Protein AF-A0AAD8ERW0-F1 (afdb_monomer)

pLDDT: mean 74.2, std 17.46, range [35.41, 95.62]

Mean predicted aligned error: 14.56 Å

Foldseek 3Di:
DDADADPPVCVVCVPCVNVVNPADDADHQPHDDDDDPDDDDDQADPVGHGDPPDDDPQQNDPCGLDDDPVNDPPDDDPVNSNVSRYHPPVVVVSSVPPDDPDPPPVVVVVVVVVVVVVVVVVPPPPPDDDDDDDDDD

Organism: Diploptera punctata (NCBI:txid6984)

InterPro domains:
  IPR038797 Protein Flattop [PF22611] (1-108)
  IPR038797 Protein Flattop [PTHR34639] (1-107)

Secondary structure (DSSP, 8-state):
-PPP---GGGGGGGSTTTTT--SPPPP--SSPPPPP-SPPPP-B-TTSPBPTTPPPPTT-STT-S---TTTS-SS--HHHHHHHHSPPHHHHHHHHTS--TT-SSHHHHHHHHHHHHHHHHHS--------------

Solvent-accessible surface area (backbone atoms only — not comparable to full-atom values): 9575 Å² total; per-residue (Å²): 139,88,85,82,75,75,61,67,90,57,42,72,66,71,34,49,69,70,68,68,46,86,66,86,69,75,69,74,71,90,62,74,79,79,82,74,88,64,83,89,75,88,62,55,47,100,85,72,46,70,44,90,90,67,82,75,61,91,49,68,52,99,69,39,80,74,75,54,87,84,75,50,68,98,69,83,44,76,66,56,47,50,58,71,46,40,72,57,67,73,64,52,45,64,63,69,68,61,70,74,93,79,80,70,67,71,68,54,57,54,54,56,50,55,56,47,57,52,53,60,61,70,52,71,77,77,69,85,77,87,88,90,79,86,82,92,132

Radius of gyration: 29.61 Å; Cα contacts (8 Å, |Δi|>4): 47; chains: 1; bounding box: 103×44×60 Å

Sequence (137 aa):
MSLYFSAHQFDHAYTARRLRNWETPKWFPSRPRAPCKSPTSIIVNDRGHLLPGMARFPGDSSWGCYVGTWDLPRRITRKTAAEITNPPRERVAVWSRTRPCHEKTHFRTAKRKEEKLTFDHVKGVDHPTDMWHDCSI

Structure (mmCIF, N/CA/C/O backbone):
data_AF-A0AAD8ERW0-F1
#
_entry.id   AF-A0AAD8ERW0-F1
#
loop_
_atom_site.group_PDB
_atom_site.id
_atom_site.type_symbol
_atom_site.label_atom_id
_atom_site.label_alt_id
_atom_site.label_comp_id
_atom_site.label_asym_id
_atom_site.label_entity_id
_atom_site.label_seq_id
_atom_site.pdbx_PDB_ins_code
_atom_site.Cartn_x
_atom_site.Cartn_y
_atom_site.Cartn_z
_atom_site.occupancy
_atom_site.B_iso_or_equiv
_atom_site.auth_seq_id
_atom_site.auth_comp_id
_atom_site.auth_asym_id
_atom_site.auth_atom_id
_atom_site.pdbx_PDB_model_num
ATOM 1 N N . MET A 1 1 ? 2.621 -7.220 -0.492 1.00 55.59 1 MET A N 1
ATOM 2 C CA . MET A 1 1 ? 1.372 -6.417 -0.489 1.00 55.59 1 MET A CA 1
ATOM 3 C C . MET A 1 1 ? 0.524 -6.811 -1.690 1.00 55.59 1 MET A C 1
ATOM 5 O O . MET A 1 1 ? 1.085 -6.942 -2.767 1.00 55.59 1 MET A O 1
ATOM 9 N N . SER A 1 2 ? -0.787 -6.985 -1.523 1.00 71.81 2 SER A N 1
ATOM 10 C CA . SER A 1 2 ? -1.739 -7.260 -2.610 1.00 71.81 2 SER A CA 1
ATOM 11 C C . SER A 1 2 ? -2.499 -5.993 -3.036 1.00 71.81 2 SER A C 1
ATOM 13 O O . SER A 1 2 ? -2.606 -5.033 -2.264 1.00 71.81 2 SER A O 1
ATOM 15 N N . LEU A 1 3 ? -3.000 -5.979 -4.276 1.00 77.62 3 LEU A N 1
ATOM 16 C CA . LEU A 1 3 ? -3.863 -4.925 -4.820 1.00 77.62 3 LEU A CA 1
ATOM 17 C C . LEU A 1 3 ? -5.332 -5.361 -4.756 1.00 77.62 3 LEU A C 1
ATOM 19 O O . LEU A 1 3 ? -5.633 -6.540 -4.914 1.00 77.62 3 LEU A O 1
ATOM 23 N N . TYR A 1 4 ? -6.228 -4.393 -4.561 1.00 84.75 4 TYR A N 1
ATOM 24 C CA . TYR A 1 4 ? -7.670 -4.560 -4.729 1.00 84.75 4 TYR A CA 1
ATOM 25 C C . TYR A 1 4 ? -8.072 -3.951 -6.074 1.00 84.75 4 TYR A C 1
ATOM 27 O O . TYR A 1 4 ? -7.787 -2.777 -6.323 1.00 84.75 4 TYR A O 1
ATOM 35 N N . PHE A 1 5 ? -8.704 -4.744 -6.937 1.00 83.69 5 PHE A N 1
ATOM 36 C CA . PHE A 1 5 ? -9.267 -4.283 -8.204 1.00 83.69 5 PHE A CA 1
ATOM 37 C C . PHE A 1 5 ? -10.790 -4.238 -8.084 1.00 83.69 5 PHE A C 1
ATOM 39 O O . PHE A 1 5 ? -11.387 -5.151 -7.521 1.00 83.69 5 PHE A O 1
ATOM 46 N N . SER A 1 6 ? -11.409 -3.177 -8.607 1.00 84.06 6 SER A N 1
ATOM 47 C CA . SER A 1 6 ? -12.863 -3.016 -8.575 1.00 84.06 6 SER A CA 1
ATOM 48 C C . SER A 1 6 ? -13.539 -4.064 -9.457 1.00 84.06 6 SER A C 1
ATOM 50 O O . SER A 1 6 ? -13.294 -4.098 -10.665 1.00 84.06 6 SER A O 1
ATOM 52 N N . ALA A 1 7 ? -14.428 -4.864 -8.877 1.00 86.75 7 ALA A N 1
ATOM 53 C CA . ALA A 1 7 ? -15.319 -5.772 -9.597 1.00 86.75 7 ALA A CA 1
ATOM 54 C C . ALA A 1 7 ? -16.621 -5.078 -10.050 1.00 86.75 7 ALA A C 1
ATOM 56 O O . ALA A 1 7 ? -17.547 -5.738 -10.525 1.00 86.75 7 ALA A O 1
ATOM 57 N N . HIS A 1 8 ? -16.707 -3.753 -9.885 1.00 86.88 8 HIS A N 1
ATOM 58 C CA . HIS A 1 8 ? -17.843 -2.900 -10.220 1.00 86.88 8 HIS A CA 1
ATOM 59 C C . HIS A 1 8 ? -19.147 -3.404 -9.587 1.00 86.88 8 HIS A C 1
ATOM 61 O O . HIS A 1 8 ? -19.440 -3.090 -8.436 1.00 86.88 8 HIS A O 1
ATOM 67 N N . GLN A 1 9 ? -19.916 -4.223 -10.307 1.00 90.62 9 GLN A N 1
ATOM 68 C CA . GLN A 1 9 ? -21.211 -4.752 -9.870 1.00 90.62 9 GLN A CA 1
ATOM 69 C C . GLN A 1 9 ? -21.116 -5.531 -8.543 1.00 90.62 9 GLN A C 1
ATOM 71 O O . GLN A 1 9 ? -22.013 -5.453 -7.698 1.00 90.62 9 GLN A O 1
ATOM 76 N N . PHE A 1 10 ? -20.002 -6.232 -8.316 1.00 91.56 10 PHE A N 1
ATOM 77 C CA . PHE A 1 10 ? -19.829 -7.095 -7.145 1.00 91.56 10 PHE A CA 1
ATOM 78 C C . PHE A 1 10 ? -19.112 -6.428 -5.965 1.00 91.56 10 PHE A C 1
ATOM 80 O O . PHE A 1 10 ? -19.125 -6.986 -4.869 1.00 91.56 10 PHE A O 1
ATOM 87 N N . ASP A 1 11 ? -18.561 -5.219 -6.130 1.00 89.38 11 ASP A N 1
ATOM 88 C CA . ASP A 1 11 ? -17.772 -4.542 -5.081 1.00 89.38 11 ASP A CA 1
ATOM 89 C C . ASP A 1 11 ? -18.560 -4.356 -3.777 1.00 89.38 11 ASP A C 1
ATOM 91 O O . ASP A 1 11 ? -18.008 -4.405 -2.678 1.00 89.38 11 ASP A O 1
ATOM 95 N N . HIS A 1 12 ? -19.879 -4.193 -3.889 1.00 91.12 12 HIS A N 1
ATOM 96 C CA . HIS A 1 12 ? -20.755 -3.958 -2.751 1.00 91.12 12 HIS A CA 1
ATOM 97 C C . HIS A 1 12 ? -20.703 -5.101 -1.714 1.00 91.12 12 HIS A C 1
ATOM 99 O O . HIS A 1 12 ? -20.744 -4.829 -0.510 1.00 91.12 12 HIS A O 1
ATOM 105 N N . ALA A 1 13 ? -20.569 -6.357 -2.162 1.00 93.44 13 ALA A N 1
ATOM 106 C CA . ALA A 1 13 ? -20.507 -7.548 -1.312 1.00 93.44 13 ALA A CA 1
ATOM 107 C C . ALA A 1 13 ? -19.188 -7.645 -0.526 1.00 93.44 13 ALA A C 1
ATOM 109 O O . ALA A 1 13 ? -19.184 -8.142 0.598 1.00 93.44 13 ALA A O 1
ATOM 110 N N . TYR A 1 14 ? -18.106 -7.093 -1.079 1.00 91.00 14 TYR A N 1
ATOM 111 C CA . TYR A 1 14 ? -16.754 -7.125 -0.508 1.00 91.00 14 TYR A CA 1
ATOM 112 C C . TYR A 1 14 ? -16.423 -5.904 0.357 1.00 91.00 14 TYR A C 1
ATOM 114 O O . TYR A 1 14 ? -15.281 -5.705 0.770 1.00 91.00 14 TYR A O 1
ATOM 122 N N . THR A 1 15 ? -17.419 -5.074 0.671 1.00 90.62 15 THR A N 1
ATOM 123 C CA . THR A 1 15 ? -17.231 -3.971 1.615 1.00 90.62 15 THR A CA 1
ATOM 124 C C . THR A 1 15 ? -16.898 -4.509 3.008 1.00 90.62 15 THR A C 1
ATOM 126 O O . THR A 1 15 ? -17.505 -5.472 3.477 1.00 90.62 15 THR A O 1
ATOM 129 N N . ALA A 1 16 ? -15.963 -3.856 3.709 1.00 92.19 16 ALA A N 1
ATOM 130 C CA . ALA A 1 16 ? -15.476 -4.297 5.022 1.00 92.19 16 ALA A CA 1
ATOM 131 C C . ALA A 1 16 ? -16.609 -4.609 6.016 1.00 92.19 16 ALA A C 1
ATOM 133 O O . ALA A 1 16 ? -16.603 -5.651 6.664 1.00 92.19 16 ALA A O 1
ATOM 134 N N . ARG A 1 17 ? -17.650 -3.767 6.042 1.00 91.94 17 ARG A N 1
ATOM 135 C CA . ARG A 1 17 ? -18.833 -3.962 6.890 1.00 91.94 17 ARG A CA 1
ATOM 136 C C . ARG A 1 17 ? -19.596 -5.253 6.571 1.00 91.94 17 ARG A C 1
ATOM 138 O O . ARG A 1 17 ? -20.069 -5.912 7.490 1.00 91.94 17 ARG A O 1
ATOM 145 N N . ARG A 1 18 ? -19.726 -5.625 5.291 1.00 94.44 18 ARG A N 1
ATOM 146 C CA . ARG A 1 18 ? -20.398 -6.872 4.883 1.00 94.44 18 ARG A CA 1
ATOM 147 C C . ARG A 1 18 ? -19.559 -8.107 5.175 1.00 94.44 18 ARG A C 1
ATOM 149 O O . ARG A 1 18 ? -20.112 -9.128 5.564 1.00 94.44 18 ARG A O 1
ATOM 156 N N . LEU A 1 19 ? -18.239 -7.975 5.088 1.00 94.50 19 LEU A N 1
ATOM 157 C CA . LEU A 1 19 ? -17.292 -9.001 5.524 1.00 94.50 19 LEU A CA 1
ATOM 158 C C . LEU A 1 19 ? -17.161 -9.087 7.055 1.00 94.50 19 LEU A C 1
ATOM 160 O O . LEU A 1 19 ? -16.333 -9.844 7.549 1.00 94.50 19 LEU A O 1
ATOM 164 N N . ARG A 1 20 ? -17.968 -8.324 7.811 1.00 95.25 20 ARG A N 1
ATOM 165 C CA . ARG A 1 20 ? -17.930 -8.241 9.282 1.00 95.25 20 ARG A CA 1
ATOM 166 C C . ARG A 1 20 ? -16.564 -7.805 9.828 1.00 95.25 20 ARG A C 1
ATOM 168 O O . ARG A 1 20 ? -16.239 -8.099 10.974 1.00 95.25 20 ARG A O 1
ATOM 175 N N . ASN A 1 21 ? -15.789 -7.073 9.029 1.00 94.00 21 ASN A N 1
ATOM 176 C CA . ASN A 1 21 ? -14.616 -6.363 9.507 1.00 94.00 21 ASN A CA 1
ATOM 177 C C . ASN A 1 21 ? -15.077 -5.077 10.218 1.00 94.00 21 ASN A C 1
ATOM 179 O O . ASN A 1 21 ? -15.633 -4.174 9.585 1.00 94.00 21 ASN A O 1
ATOM 183 N N . TRP A 1 22 ? -14.865 -5.030 11.534 1.00 90.62 22 TRP A N 1
ATOM 184 C CA . TRP A 1 22 ? -15.217 -3.905 12.411 1.00 90.62 22 TRP A CA 1
ATOM 185 C C . TRP A 1 22 ? -14.050 -2.947 12.677 1.00 90.62 22 TRP A C 1
ATOM 187 O O . TRP A 1 22 ? -14.206 -1.971 13.411 1.00 90.62 22 TRP A O 1
ATOM 197 N N . GLU A 1 23 ? -12.891 -3.208 12.083 1.00 90.50 23 GLU A N 1
ATOM 198 C CA . GLU A 1 23 ? -11.724 -2.339 12.156 1.00 90.50 23 GLU A CA 1
ATOM 199 C C . GLU A 1 23 ? -11.830 -1.183 11.151 1.00 90.50 23 GLU A C 1
ATOM 201 O O . GLU A 1 23 ? -12.776 -1.072 10.364 1.00 90.50 23 GLU A O 1
ATOM 206 N N . THR A 1 24 ? -10.828 -0.301 11.155 1.00 90.00 24 THR A N 1
ATOM 207 C CA . THR A 1 24 ? -10.714 0.716 10.106 1.00 90.00 24 THR A CA 1
ATOM 208 C C . THR A 1 24 ? -10.219 0.041 8.825 1.00 90.00 24 THR A C 1
ATOM 210 O O . THR A 1 24 ? -9.107 -0.487 8.811 1.00 90.00 24 THR A O 1
ATOM 213 N N . PRO A 1 25 ? -11.014 0.020 7.740 1.00 89.88 25 PRO A N 1
ATOM 214 C CA . PRO A 1 25 ? -10.623 -0.682 6.531 1.00 89.88 25 PRO A CA 1
ATOM 215 C C . PRO A 1 25 ? -9.452 0.020 5.857 1.00 89.88 25 PRO A C 1
ATOM 217 O O . PRO A 1 25 ? -9.411 1.248 5.762 1.00 89.88 25 PRO A O 1
ATOM 220 N N . LYS A 1 26 ? -8.537 -0.782 5.315 1.00 85.88 26 LYS A N 1
ATOM 221 C CA . LYS A 1 26 ? -7.450 -0.291 4.474 1.00 85.88 26 LYS A CA 1
ATOM 222 C C . LYS A 1 26 ? -8.002 0.526 3.306 1.00 85.88 26 LYS A C 1
ATOM 224 O O . LYS A 1 26 ? -8.963 0.123 2.651 1.00 85.88 26 LYS A O 1
ATOM 229 N N . TRP A 1 27 ? -7.367 1.659 3.025 1.00 86.56 27 TRP A N 1
ATOM 230 C CA . TRP A 1 27 ? -7.716 2.466 1.863 1.00 86.56 27 TRP A CA 1
ATOM 231 C C . TRP A 1 27 ? -7.348 1.745 0.562 1.00 86.56 27 TRP A C 1
ATOM 233 O O . TRP A 1 27 ? -6.242 1.212 0.416 1.00 86.56 27 TRP A O 1
ATOM 243 N N . PHE A 1 28 ? -8.260 1.794 -0.406 1.00 84.81 28 PHE A N 1
ATOM 244 C CA . PHE A 1 28 ? -8.046 1.314 -1.766 1.00 84.81 28 PHE A CA 1
ATOM 245 C C . PHE A 1 28 ? -8.536 2.359 -2.775 1.00 84.81 28 PHE A C 1
ATOM 247 O O . PHE A 1 28 ? -9.501 3.078 -2.497 1.00 84.81 28 PHE A O 1
ATOM 254 N N . PRO A 1 29 ? -7.896 2.458 -3.952 1.00 80.81 29 PRO A N 1
ATOM 255 C CA . PRO A 1 29 ? -8.379 3.327 -5.013 1.00 80.81 29 PRO A CA 1
ATOM 256 C C . PRO A 1 29 ? -9.723 2.807 -5.541 1.00 80.81 29 PRO A C 1
ATOM 258 O O . PRO A 1 29 ? -9.899 1.611 -5.755 1.00 80.81 29 PRO A O 1
ATOM 261 N N . SER A 1 30 ? -10.668 3.713 -5.791 1.00 76.62 30 SER A N 1
ATOM 262 C CA . SER A 1 30 ? -11.998 3.365 -6.316 1.00 76.62 30 SER A CA 1
ATOM 263 C C . SER A 1 30 ? -11.994 2.967 -7.794 1.00 76.62 30 SER A C 1
ATOM 265 O O . SER A 1 30 ? -12.988 2.448 -8.297 1.00 76.62 30 SER A O 1
ATOM 267 N N . ARG A 1 31 ? -10.902 3.246 -8.512 1.00 74.31 31 ARG A N 1
ATOM 268 C CA . ARG A 1 31 ? -10.752 2.973 -9.943 1.00 74.31 31 ARG A CA 1
ATOM 269 C C . ARG A 1 31 ? -9.392 2.332 -10.214 1.00 74.31 31 ARG A C 1
ATOM 271 O O . ARG A 1 31 ? -8.426 2.681 -9.533 1.00 74.31 31 ARG A O 1
ATOM 278 N N . PRO A 1 32 ? -9.291 1.438 -11.213 1.00 76.19 32 PRO A N 1
ATOM 279 C CA . PRO A 1 32 ? -8.010 0.891 -11.645 1.00 76.19 32 PRO A CA 1
ATOM 280 C C . PRO A 1 32 ? -7.117 1.983 -12.255 1.00 76.19 32 PRO A C 1
ATOM 282 O O . PRO A 1 32 ? -7.600 3.035 -12.683 1.00 76.19 32 PRO A O 1
ATOM 285 N N . ARG A 1 33 ? -5.797 1.739 -12.298 1.00 74.19 33 ARG A N 1
ATOM 286 C CA . ARG A 1 33 ? -4.866 2.652 -12.984 1.00 74.19 33 ARG A CA 1
ATOM 287 C C . ARG A 1 33 ? -5.203 2.673 -14.463 1.00 74.19 33 ARG A C 1
ATOM 289 O O . ARG A 1 33 ? -5.620 1.656 -15.016 1.00 74.19 33 ARG A O 1
ATOM 296 N N . ALA A 1 34 ? -4.962 3.815 -15.100 1.00 72.81 34 ALA A N 1
ATOM 297 C CA . ALA A 1 34 ? -4.969 3.869 -16.551 1.00 72.81 34 ALA A CA 1
ATOM 298 C C . ALA A 1 34 ? -3.993 2.809 -17.105 1.00 72.81 34 ALA A C 1
ATOM 300 O O . ALA A 1 34 ? -2.898 2.657 -16.547 1.00 72.81 34 ALA A O 1
ATOM 301 N N . PRO A 1 35 ? -4.366 2.080 -18.171 1.00 70.38 35 PRO A N 1
ATOM 302 C CA . PRO A 1 35 ? -3.455 1.157 -18.830 1.00 70.38 35 PRO A CA 1
ATOM 303 C C . PRO A 1 35 ? -2.189 1.906 -19.249 1.00 70.38 35 PRO A C 1
ATOM 305 O O . PRO A 1 35 ? -2.268 2.936 -19.925 1.00 70.38 35 PRO A O 1
ATOM 308 N N . CYS A 1 36 ? -1.025 1.407 -18.835 1.00 71.88 36 CYS A N 1
ATOM 309 C CA . CYS A 1 36 ? 0.229 1.948 -19.332 1.00 71.88 36 CYS A CA 1
ATOM 310 C C . CYS A 1 36 ? 0.391 1.496 -20.784 1.00 71.88 36 CYS A C 1
ATOM 312 O O . CYS A 1 36 ? 0.309 0.305 -21.070 1.00 71.88 36 CYS A O 1
ATOM 314 N N . LYS A 1 37 ? 0.590 2.444 -21.702 1.00 80.06 37 LYS A N 1
ATOM 315 C CA . LYS A 1 37 ? 0.805 2.139 -23.125 1.00 80.06 37 LYS A CA 1
ATOM 316 C C . LYS A 1 37 ? 2.251 1.741 -23.432 1.00 80.06 37 LYS A C 1
ATOM 318 O O . LYS A 1 37 ? 2.532 1.305 -24.541 1.00 80.06 37 LYS A O 1
ATOM 323 N N . SER A 1 38 ? 3.167 1.931 -22.483 1.00 82.19 38 SER A N 1
ATOM 324 C CA . SER A 1 38 ? 4.573 1.583 -22.659 1.00 82.19 38 SER A CA 1
ATOM 325 C C . SER A 1 38 ? 4.813 0.096 -22.376 1.00 82.19 38 SER A C 1
ATOM 327 O O . SER A 1 38 ? 4.166 -0.460 -21.483 1.00 82.19 38 SER A O 1
ATOM 329 N N . PRO A 1 39 ? 5.773 -0.537 -23.069 1.00 88.00 39 PRO A N 1
ATOM 330 C CA . PRO A 1 39 ? 6.235 -1.872 -22.708 1.00 88.00 39 PRO A CA 1
ATOM 331 C C . PRO A 1 39 ? 6.797 -1.900 -21.278 1.00 88.00 39 PRO A C 1
ATOM 333 O O . PRO A 1 39 ? 7.248 -0.884 -20.740 1.00 88.00 39 PRO A O 1
ATOM 336 N N . THR A 1 40 ? 6.743 -3.073 -20.649 1.00 89.81 40 THR A N 1
ATOM 337 C CA . THR A 1 40 ? 7.275 -3.310 -19.302 1.00 89.81 40 THR A CA 1
ATOM 338 C C . THR A 1 40 ? 8.790 -3.478 -19.338 1.00 89.81 40 THR A C 1
ATOM 340 O O . THR A 1 40 ? 9.288 -4.396 -19.986 1.00 89.81 40 THR A O 1
ATOM 343 N N . SER A 1 41 ? 9.513 -2.635 -18.602 1.00 90.25 41 SER A N 1
ATOM 344 C CA . SER A 1 41 ? 10.963 -2.763 -18.412 1.00 90.25 41 SER A CA 1
ATOM 345 C C . SER A 1 41 ? 11.294 -3.609 -17.183 1.00 90.25 41 SER A C 1
ATOM 347 O O . SER A 1 41 ? 10.594 -3.551 -16.170 1.00 90.25 41 SER A O 1
ATOM 349 N N . ILE A 1 42 ? 12.393 -4.362 -17.250 1.00 92.25 42 ILE A N 1
ATOM 350 C CA . ILE A 1 42 ? 12.918 -5.123 -16.112 1.00 92.25 42 ILE A CA 1
ATOM 351 C C . ILE A 1 42 ? 13.588 -4.148 -15.137 1.00 92.25 42 ILE A C 1
ATOM 353 O O . ILE A 1 42 ? 14.491 -3.405 -15.511 1.00 92.25 42 ILE A O 1
ATOM 357 N N . ILE A 1 43 ? 13.131 -4.143 -13.884 1.00 91.88 43 ILE A N 1
ATOM 358 C CA . ILE A 1 43 ? 13.591 -3.216 -12.830 1.00 91.88 43 ILE A CA 1
ATOM 359 C C . ILE A 1 43 ? 14.450 -3.890 -11.746 1.00 91.88 43 ILE A C 1
ATOM 361 O O . ILE A 1 43 ? 14.945 -3.223 -10.836 1.00 91.88 43 ILE A O 1
ATOM 365 N N . VAL A 1 44 ? 14.605 -5.211 -11.816 1.00 93.75 44 VAL A N 1
ATOM 366 C CA . VAL A 1 44 ? 15.179 -6.064 -10.768 1.00 93.75 44 VAL A CA 1
ATOM 367 C C . VAL A 1 44 ? 16.226 -6.996 -11.384 1.00 93.75 44 VAL A C 1
ATOM 369 O O . VAL A 1 44 ? 16.092 -7.384 -12.540 1.00 93.75 44 VAL A O 1
ATOM 372 N N . ASN A 1 45 ? 17.269 -7.331 -10.624 1.00 94.56 45 ASN A N 1
ATOM 373 C CA . ASN A 1 45 ? 18.287 -8.309 -11.010 1.00 94.56 45 ASN A CA 1
ATOM 374 C C . ASN A 1 45 ? 17.826 -9.760 -10.771 1.00 94.56 45 ASN A C 1
ATOM 376 O O . ASN A 1 45 ? 16.832 -10.005 -10.091 1.00 94.56 45 ASN A O 1
ATOM 380 N N . ASP A 1 46 ? 18.610 -10.735 -11.229 1.00 95.62 46 ASP A N 1
ATOM 381 C CA . ASP A 1 46 ? 18.276 -12.166 -11.096 1.00 95.62 46 ASP A CA 1
ATOM 382 C C . ASP A 1 46 ? 18.175 -12.659 -9.638 1.00 95.62 46 ASP A C 1
ATOM 384 O O . ASP A 1 46 ? 17.644 -13.734 -9.372 1.00 95.62 46 ASP A O 1
ATOM 388 N N . ARG A 1 47 ? 18.663 -11.870 -8.671 1.00 95.00 47 ARG A N 1
ATOM 389 C CA . ARG A 1 47 ? 18.592 -12.158 -7.228 1.00 95.00 47 ARG A CA 1
ATOM 390 C C . ARG A 1 47 ? 17.404 -11.491 -6.529 1.00 95.00 47 ARG A C 1
ATOM 392 O O . ARG A 1 47 ? 17.235 -11.681 -5.328 1.00 95.00 47 ARG A O 1
ATOM 399 N N . GLY A 1 48 ? 16.600 -10.691 -7.231 1.00 90.69 48 GLY A N 1
ATOM 400 C CA . GLY A 1 48 ? 15.462 -9.982 -6.639 1.00 90.69 48 GLY A CA 1
ATOM 401 C C . GLY A 1 48 ? 15.771 -8.583 -6.081 1.00 90.69 48 GLY A C 1
ATOM 402 O O . GLY A 1 48 ? 14.897 -7.962 -5.476 1.00 90.69 48 GLY A O 1
ATOM 403 N N . HIS A 1 49 ? 16.980 -8.048 -6.273 1.00 90.81 49 HIS A N 1
ATOM 404 C CA . HIS A 1 49 ? 17.331 -6.679 -5.884 1.00 90.81 49 HIS A CA 1
ATOM 405 C C . HIS A 1 49 ? 17.021 -5.674 -6.995 1.00 90.81 49 HIS A C 1
ATOM 407 O O . HIS A 1 49 ? 17.247 -5.937 -8.174 1.00 90.81 49 HIS A O 1
ATOM 413 N N . LEU A 1 50 ? 16.552 -4.487 -6.611 1.00 91.38 50 LEU A N 1
ATOM 414 C CA . LEU A 1 50 ? 16.344 -3.379 -7.544 1.00 91.38 50 LEU A CA 1
ATOM 415 C C . LEU A 1 50 ? 17.668 -2.943 -8.179 1.00 91.38 50 LEU A C 1
ATOM 417 O O . LEU A 1 50 ? 18.697 -2.885 -7.501 1.00 91.38 50 LEU A O 1
ATOM 421 N N . LEU A 1 51 ? 17.618 -2.598 -9.464 1.00 93.69 51 LEU A N 1
ATOM 422 C CA . LEU A 1 51 ? 18.764 -2.027 -10.166 1.00 93.69 51 LEU A CA 1
ATOM 423 C C . LEU A 1 51 ? 19.182 -0.683 -9.532 1.00 93.69 51 LEU A C 1
ATOM 425 O O . LEU A 1 51 ? 18.320 0.076 -9.068 1.00 93.69 51 LEU A O 1
ATOM 429 N N . PRO A 1 52 ? 20.490 -0.364 -9.502 1.00 90.62 52 PRO A N 1
ATOM 430 C CA . PRO A 1 52 ? 20.966 0.909 -8.971 1.00 90.62 52 PRO A CA 1
ATOM 431 C C . PRO A 1 52 ? 20.354 2.075 -9.760 1.00 90.62 52 PRO A C 1
ATOM 433 O O . PRO A 1 52 ? 20.268 2.034 -10.984 1.00 90.62 52 PRO A O 1
ATOM 436 N N . GLY A 1 53 ? 19.896 3.109 -9.050 1.00 88.62 53 GLY A N 1
ATOM 437 C CA . GLY A 1 53 ? 19.227 4.274 -9.645 1.00 88.62 53 GLY A CA 1
ATOM 438 C C . GLY A 1 53 ? 17.702 4.163 -9.762 1.00 88.62 53 GLY A C 1
ATOM 439 O O . GLY A 1 53 ? 17.049 5.166 -10.043 1.00 88.62 53 GLY A O 1
ATOM 440 N N . MET A 1 54 ? 17.105 2.997 -9.485 1.00 88.56 54 MET A N 1
ATOM 441 C CA . MET A 1 54 ? 15.646 2.867 -9.413 1.00 88.56 54 MET A CA 1
ATOM 442 C C . MET A 1 54 ? 15.120 3.413 -8.080 1.00 88.56 54 MET A C 1
ATOM 444 O O . MET A 1 54 ? 15.452 2.907 -7.004 1.00 88.56 54 MET A O 1
ATOM 448 N N . ALA A 1 55 ? 14.280 4.447 -8.147 1.00 82.38 55 ALA A N 1
ATOM 449 C CA . ALA A 1 55 ? 13.639 5.024 -6.970 1.00 82.38 55 ALA A CA 1
ATOM 450 C C . ALA A 1 55 ? 12.545 4.095 -6.419 1.00 82.38 55 ALA A C 1
ATOM 452 O O . ALA A 1 55 ? 11.787 3.479 -7.170 1.00 82.38 55 ALA A O 1
ATOM 453 N N . ARG A 1 56 ? 12.434 4.032 -5.090 1.00 81.62 56 ARG A N 1
ATOM 454 C CA . ARG A 1 56 ? 11.310 3.391 -4.392 1.00 81.62 56 ARG A CA 1
ATOM 455 C C . ARG A 1 56 ? 10.310 4.465 -3.995 1.00 81.62 56 ARG A C 1
ATOM 457 O O . ARG A 1 56 ? 10.731 5.553 -3.600 1.00 81.62 56 ARG A O 1
ATOM 464 N N . PHE A 1 57 ? 9.010 4.174 -4.039 1.00 76.44 57 PHE A N 1
ATOM 465 C CA . PHE A 1 57 ? 8.061 5.107 -3.438 1.00 76.44 57 PHE A CA 1
ATOM 466 C C . PHE A 1 57 ? 8.194 5.090 -1.909 1.00 76.44 57 PHE A C 1
ATOM 468 O O . PHE A 1 57 ? 8.553 4.060 -1.322 1.00 76.44 57 PHE A O 1
ATOM 475 N N . PRO A 1 58 ? 7.856 6.200 -1.230 1.00 71.44 58 PRO A N 1
ATOM 476 C CA . PRO A 1 58 ? 7.750 6.195 0.218 1.00 71.44 58 PRO A CA 1
ATOM 477 C C . PRO A 1 58 ? 6.771 5.102 0.671 1.00 71.44 58 PRO A C 1
ATOM 479 O O . PRO A 1 58 ? 5.653 4.964 0.151 1.00 71.44 58 PRO A O 1
ATOM 482 N N . GLY A 1 59 ? 7.221 4.287 1.624 1.00 70.44 59 GLY A N 1
ATOM 483 C CA . GLY A 1 59 ? 6.460 3.146 2.127 1.00 70.44 59 GLY A CA 1
ATOM 484 C C . GLY A 1 59 ? 6.477 1.892 1.243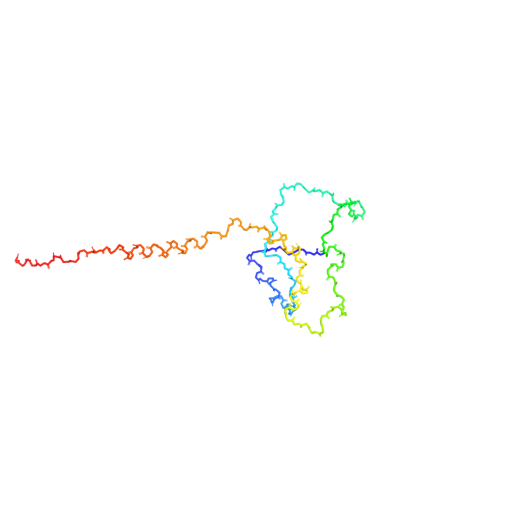 1.00 70.44 59 GLY A C 1
ATOM 485 O O . GLY A 1 59 ? 5.689 0.994 1.508 1.00 70.44 59 GLY A O 1
ATOM 486 N N . ASP A 1 60 ? 7.340 1.795 0.222 1.00 73.88 60 ASP A N 1
ATOM 487 C CA . ASP A 1 60 ? 7.601 0.542 -0.525 1.00 73.88 60 ASP A CA 1
ATOM 488 C C . ASP A 1 60 ? 8.667 -0.353 0.145 1.00 73.88 60 ASP A C 1
ATOM 490 O O . ASP A 1 60 ? 9.244 -1.242 -0.482 1.00 73.88 60 ASP A O 1
ATOM 494 N N . SER A 1 61 ? 8.962 -0.131 1.428 1.00 76.69 61 SER A N 1
ATOM 495 C CA . SER A 1 61 ? 9.779 -1.070 2.196 1.00 76.69 61 SER A CA 1
ATOM 496 C C . SER A 1 61 ? 8.981 -2.346 2.489 1.00 76.69 61 SER A C 1
ATOM 498 O O . SER A 1 61 ? 7.749 -2.353 2.470 1.00 76.69 61 SER A O 1
ATOM 500 N N . SER A 1 62 ? 9.677 -3.432 2.821 1.00 79.38 62 SER A N 1
ATOM 501 C CA . SER A 1 62 ? 9.054 -4.662 3.331 1.00 79.38 62 SER A CA 1
ATOM 502 C C . SER A 1 62 ? 8.175 -4.416 4.566 1.00 79.38 62 SER A C 1
ATOM 504 O O . SER A 1 62 ? 7.222 -5.157 4.790 1.00 79.38 62 SER A O 1
ATOM 506 N N . TRP A 1 63 ? 8.458 -3.352 5.323 1.00 78.31 63 TRP A N 1
ATOM 507 C CA . TRP A 1 63 ? 7.709 -2.928 6.510 1.00 78.31 63 TRP A CA 1
ATOM 508 C C . TRP A 1 63 ? 6.642 -1.860 6.221 1.00 78.31 63 TRP A C 1
ATOM 510 O O . TRP A 1 63 ? 5.854 -1.515 7.099 1.00 78.31 63 TRP A O 1
ATOM 520 N N . GLY A 1 64 ? 6.574 -1.341 4.995 1.00 78.62 64 GLY A N 1
ATOM 521 C CA . GLY A 1 64 ? 5.588 -0.349 4.591 1.00 78.62 64 GLY A CA 1
ATOM 522 C C . GLY A 1 64 ? 5.710 0.984 5.337 1.00 78.62 64 GLY A C 1
ATOM 523 O O . GLY A 1 64 ? 6.793 1.552 5.463 1.00 78.62 64 GLY A O 1
ATOM 524 N N . CYS A 1 65 ? 4.567 1.488 5.808 1.00 76.69 65 CYS A N 1
ATOM 525 C CA . CYS A 1 65 ? 4.442 2.685 6.651 1.00 76.69 65 CYS A CA 1
ATOM 526 C C . CYS A 1 65 ? 4.179 2.273 8.106 1.00 76.69 65 CYS A C 1
ATOM 528 O O . CYS A 1 65 ? 3.166 2.650 8.688 1.00 76.69 65 CYS A O 1
ATOM 530 N N . TYR A 1 66 ? 5.031 1.407 8.653 1.00 77.62 66 TYR A N 1
ATOM 531 C CA . TYR A 1 66 ? 4.902 0.966 10.0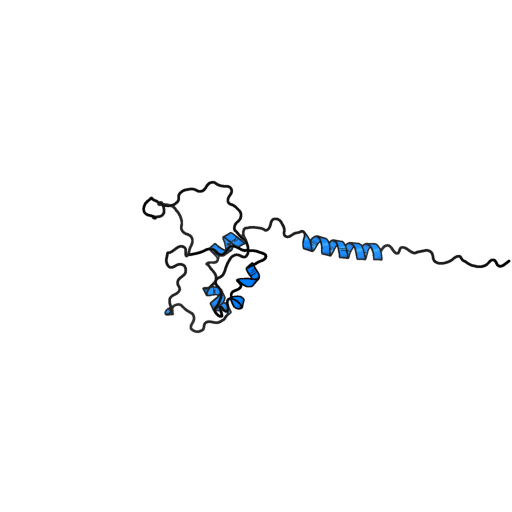36 1.00 77.62 66 TYR A CA 1
ATOM 532 C C . TYR A 1 66 ? 5.071 2.152 10.996 1.00 77.62 66 TYR A C 1
ATOM 534 O O . TYR A 1 66 ? 6.022 2.921 10.873 1.00 77.62 66 TYR A O 1
ATOM 542 N N . VAL A 1 67 ? 4.145 2.275 11.944 1.00 79.06 67 VAL A N 1
ATOM 543 C CA . VAL A 1 67 ? 4.188 3.243 13.045 1.00 79.06 67 VAL A CA 1
ATOM 544 C 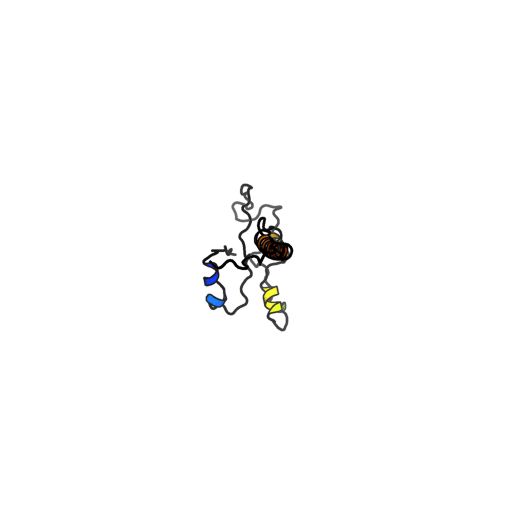C . VAL A 1 67 ? 4.330 2.437 14.332 1.00 79.06 67 VAL A C 1
ATOM 546 O O . VAL A 1 67 ? 3.560 1.497 14.545 1.00 79.06 67 VAL A O 1
ATOM 549 N N . GLY A 1 68 ? 5.328 2.756 15.159 1.00 83.25 68 GLY A N 1
ATOM 550 C CA . GLY A 1 68 ? 5.575 2.032 16.400 1.00 83.25 68 GLY A CA 1
ATOM 551 C C . GLY A 1 68 ? 4.466 2.252 17.428 1.00 83.25 68 GLY A C 1
ATOM 552 O O . GLY A 1 68 ? 3.784 3.276 17.427 1.00 83.25 68 GLY A O 1
ATOM 553 N N . THR A 1 69 ? 4.311 1.305 18.357 1.00 79.25 69 THR A N 1
ATOM 554 C CA . THR A 1 69 ? 3.315 1.386 19.441 1.00 79.25 69 THR A CA 1
ATOM 555 C C . THR A 1 69 ? 3.417 2.689 20.239 1.00 79.25 69 THR A C 1
ATOM 557 O O . THR A 1 69 ? 2.400 3.250 20.634 1.00 79.25 69 THR A O 1
ATOM 560 N N . TRP A 1 70 ? 4.640 3.182 20.445 1.00 87.44 70 TRP A N 1
ATOM 561 C CA . TRP A 1 70 ? 4.922 4.408 21.195 1.00 87.44 70 TRP A CA 1
ATOM 562 C C . TRP A 1 70 ? 4.788 5.691 20.366 1.00 87.44 70 TRP A C 1
ATOM 564 O O . TRP A 1 70 ? 4.666 6.767 20.945 1.00 87.44 70 TRP A O 1
ATOM 574 N N . ASP A 1 71 ? 4.756 5.581 19.036 1.00 87.12 71 ASP A N 1
ATOM 575 C CA . ASP A 1 71 ? 4.605 6.717 18.117 1.00 87.12 71 ASP A CA 1
ATOM 576 C C . ASP A 1 71 ? 3.126 7.058 17.855 1.00 87.12 71 ASP A C 1
ATOM 578 O O . ASP A 1 71 ? 2.800 8.078 17.244 1.00 87.12 71 ASP A O 1
ATOM 582 N N . LEU A 1 72 ? 2.206 6.197 18.304 1.00 87.31 72 LEU A N 1
ATOM 583 C CA . LEU A 1 72 ? 0.768 6.410 18.182 1.00 87.31 72 LEU A CA 1
ATOM 584 C C . LEU A 1 72 ? 0.281 7.501 19.149 1.00 87.31 72 LEU A C 1
ATOM 586 O O . LEU A 1 72 ? 0.769 7.625 20.275 1.00 87.31 72 LEU A O 1
ATOM 590 N N . PRO A 1 73 ? -0.748 8.276 18.764 1.00 88.88 73 PRO A N 1
ATOM 591 C CA . PRO A 1 73 ? -1.340 9.247 19.667 1.00 88.88 73 PRO A CA 1
ATOM 592 C C . PRO A 1 73 ? -1.961 8.536 20.875 1.00 88.88 73 PRO A C 1
ATOM 594 O O . PRO A 1 73 ? -2.622 7.507 20.731 1.00 88.88 73 PRO A O 1
ATOM 597 N N . ARG A 1 74 ? -1.850 9.149 22.062 1.00 89.50 74 ARG A N 1
ATOM 598 C CA . ARG A 1 74 ? -2.393 8.626 23.334 1.00 89.50 74 ARG A CA 1
ATOM 599 C C . ARG A 1 74 ? -3.862 8.186 23.251 1.00 89.50 74 ARG A C 1
ATOM 601 O O . ARG A 1 74 ? -4.287 7.318 24.006 1.00 89.50 74 ARG A O 1
ATOM 608 N N . ARG A 1 75 ? -4.651 8.791 22.354 1.00 90.88 75 ARG A N 1
ATOM 609 C CA . ARG A 1 75 ? -6.026 8.379 22.055 1.00 90.88 75 ARG A CA 1
ATOM 610 C C . ARG A 1 75 ? -6.245 8.272 20.551 1.00 90.88 75 ARG A C 1
ATOM 612 O O . ARG A 1 75 ? -6.167 9.273 19.840 1.00 90.88 75 ARG A O 1
ATOM 619 N N . ILE A 1 76 ? -6.626 7.083 20.093 1.00 90.19 76 ILE A N 1
ATOM 620 C CA . ILE A 1 76 ? -6.998 6.834 18.700 1.00 90.19 76 ILE A CA 1
ATOM 621 C C . ILE A 1 76 ? -8.471 7.207 18.512 1.00 90.19 76 ILE A C 1
ATOM 623 O O . ILE A 1 76 ? -9.387 6.509 18.938 1.00 90.19 76 ILE A O 1
ATOM 627 N N . THR A 1 77 ? -8.703 8.351 17.880 1.00 93.62 77 THR A N 1
ATOM 628 C CA . THR A 1 77 ? -10.023 8.772 17.398 1.00 93.62 77 THR A CA 1
ATOM 629 C C . THR A 1 77 ? -10.312 8.195 16.009 1.00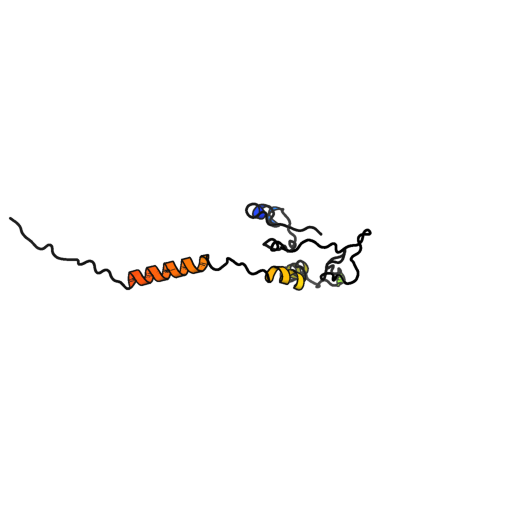 93.62 77 THR A C 1
ATOM 631 O O . THR A 1 77 ? -9.412 7.744 15.303 1.00 93.62 77 THR A O 1
ATOM 634 N N . ARG A 1 78 ? -11.568 8.272 15.553 1.00 89.25 78 ARG A N 1
ATOM 635 C CA . ARG A 1 78 ? -11.947 7.819 14.202 1.00 89.25 78 ARG A CA 1
ATOM 636 C C . ARG A 1 78 ? -11.224 8.585 13.084 1.00 89.25 78 ARG A C 1
ATOM 638 O O . ARG A 1 78 ? -10.902 7.992 12.061 1.00 89.25 78 ARG A O 1
ATOM 645 N N . LYS A 1 79 ? -10.951 9.883 13.282 1.00 89.88 79 LYS A N 1
ATOM 646 C CA . LYS A 1 79 ? -10.191 10.709 12.325 1.00 89.88 79 LYS A CA 1
ATOM 647 C C . LYS A 1 79 ? -8.734 10.253 12.249 1.00 89.88 79 LYS A C 1
ATOM 649 O O . LYS A 1 79 ? -8.263 9.917 11.171 1.00 89.88 79 LYS A O 1
ATOM 654 N N . THR A 1 80 ? -8.079 10.125 13.402 1.00 90.12 80 THR A N 1
ATOM 655 C CA . THR A 1 80 ? -6.685 9.661 13.474 1.00 90.12 80 THR A CA 1
ATOM 656 C C . THR A 1 80 ? -6.529 8.231 12.950 1.00 90.12 80 THR A C 1
ATOM 658 O O . THR A 1 80 ? -5.572 7.943 12.248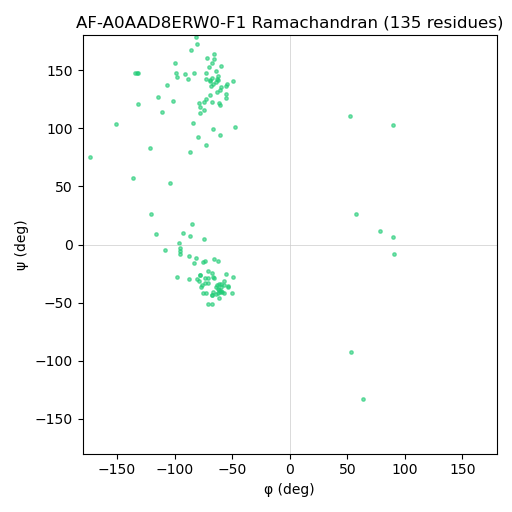 1.00 90.12 80 THR A O 1
ATOM 661 N N . ALA A 1 81 ? -7.488 7.333 13.216 1.00 89.19 81 ALA A N 1
ATOM 662 C CA . ALA A 1 81 ? -7.458 5.967 12.682 1.00 89.19 81 ALA A CA 1
ATOM 663 C C . ALA A 1 81 ? -7.519 5.947 11.146 1.00 89.19 81 ALA A C 1
ATOM 665 O O . ALA A 1 81 ? -6.780 5.200 10.502 1.00 89.19 81 ALA A O 1
ATOM 666 N N . ALA A 1 82 ? -8.370 6.792 10.554 1.00 86.81 82 ALA A N 1
ATOM 667 C CA . ALA A 1 82 ? -8.452 6.939 9.106 1.00 86.81 82 ALA A CA 1
ATOM 668 C C . ALA A 1 82 ? -7.143 7.491 8.521 1.00 86.81 82 ALA A C 1
ATOM 670 O O . ALA A 1 82 ? -6.667 6.977 7.514 1.00 86.81 82 ALA A O 1
ATOM 671 N N . GLU A 1 83 ? -6.536 8.490 9.162 1.00 86.19 83 GLU A N 1
ATOM 672 C CA . GLU A 1 83 ? -5.250 9.063 8.744 1.00 86.19 83 GLU A CA 1
ATOM 673 C C . GLU A 1 83 ? -4.114 8.036 8.774 1.00 86.19 83 GLU A C 1
ATOM 675 O O . GLU A 1 83 ? -3.398 7.919 7.785 1.00 86.19 83 GLU A O 1
ATOM 680 N N . ILE A 1 84 ? -4.003 7.248 9.848 1.00 85.69 84 ILE A N 1
ATOM 681 C CA . ILE A 1 84 ? -2.985 6.191 9.991 1.00 85.69 84 ILE A CA 1
ATOM 682 C C . ILE A 1 84 ? -3.172 5.086 8.940 1.00 85.69 84 ILE A C 1
ATOM 684 O O . ILE A 1 84 ? -2.206 4.525 8.431 1.00 85.69 84 ILE A O 1
ATOM 688 N N . THR A 1 85 ? -4.424 4.765 8.608 1.00 85.31 85 THR A N 1
ATOM 689 C CA . THR A 1 85 ? -4.751 3.687 7.663 1.00 85.31 85 THR A CA 1
ATOM 690 C C . THR A 1 85 ? -4.558 4.101 6.200 1.00 85.31 85 THR A C 1
ATOM 692 O O . THR A 1 85 ? -4.339 3.256 5.324 1.00 85.31 85 THR A O 1
ATOM 695 N N . ASN A 1 86 ? -4.664 5.397 5.904 1.00 84.44 86 ASN A N 1
ATOM 696 C CA . ASN A 1 86 ? -4.488 5.913 4.554 1.00 84.44 86 ASN A CA 1
ATOM 697 C C . ASN A 1 86 ? -3.018 5.796 4.118 1.00 84.44 86 ASN A C 1
ATOM 699 O O . ASN A 1 86 ? -2.111 6.054 4.907 1.00 84.44 86 ASN A O 1
ATOM 703 N N . PRO A 1 87 ? -2.740 5.443 2.849 1.00 81.94 87 PRO A N 1
ATOM 704 C CA . PRO A 1 87 ? -1.372 5.459 2.360 1.00 81.94 87 PRO A CA 1
ATOM 705 C C . PRO A 1 87 ? -0.815 6.892 2.330 1.00 81.94 87 PRO A C 1
ATOM 707 O O . PRO A 1 87 ? -1.589 7.856 2.305 1.00 81.94 87 PRO A O 1
ATOM 710 N N . PRO A 1 88 ? 0.520 7.045 2.222 1.00 81.56 88 PRO A N 1
ATOM 711 C CA . PRO A 1 88 ? 1.156 8.349 2.088 1.00 81.56 88 PRO A CA 1
ATOM 712 C C . PRO A 1 88 ? 0.505 9.196 0.994 1.00 81.56 88 PRO A C 1
ATOM 714 O O . PRO A 1 88 ? 0.172 8.696 -0.087 1.00 81.56 88 PRO A O 1
ATOM 717 N N . ARG A 1 89 ? 0.361 10.499 1.255 1.00 80.62 89 ARG A N 1
ATOM 718 C CA . ARG A 1 89 ? -0.326 11.444 0.359 1.00 80.62 89 ARG A CA 1
ATOM 719 C C . ARG A 1 89 ? 0.231 11.420 -1.067 1.00 80.62 89 ARG A C 1
ATOM 721 O O . ARG A 1 89 ? -0.530 11.533 -2.023 1.00 80.62 89 ARG A O 1
ATOM 728 N N . GLU A 1 90 ? 1.537 11.222 -1.215 1.00 79.38 90 GLU A N 1
ATOM 729 C CA . GLU A 1 90 ? 2.211 11.090 -2.512 1.00 79.38 90 GLU A CA 1
ATOM 730 C C . GLU A 1 90 ? 1.683 9.908 -3.330 1.00 79.38 90 GLU A C 1
ATOM 732 O O . GLU A 1 90 ? 1.446 10.040 -4.532 1.00 79.38 90 GLU A O 1
ATOM 737 N N . ARG A 1 91 ? 1.410 8.775 -2.670 1.00 78.44 91 ARG A N 1
ATOM 738 C CA . ARG A 1 91 ? 0.817 7.598 -3.310 1.00 78.44 91 ARG A CA 1
ATOM 739 C C . ARG A 1 91 ? -0.612 7.889 -3.743 1.00 78.44 91 ARG A C 1
ATOM 741 O O . ARG A 1 91 ? -0.975 7.541 -4.862 1.00 78.44 91 ARG A O 1
ATOM 748 N N . VAL A 1 92 ? -1.405 8.547 -2.894 1.00 79.94 92 VAL A N 1
ATOM 749 C CA . VAL A 1 92 ? -2.781 8.954 -3.235 1.00 79.94 92 VAL A CA 1
ATOM 750 C C . VAL A 1 92 ? -2.783 9.909 -4.431 1.00 79.94 92 VAL A C 1
ATOM 752 O O . VAL A 1 92 ? -3.586 9.736 -5.346 1.00 79.94 92 VAL A O 1
ATOM 755 N N . ALA A 1 93 ? -1.841 10.855 -4.485 1.00 79.62 93 ALA A N 1
ATOM 756 C CA . ALA A 1 93 ? -1.757 11.856 -5.546 1.00 79.62 93 ALA A CA 1
ATOM 757 C C . ALA A 1 93 ? -1.589 11.246 -6.949 1.00 79.62 93 ALA A C 1
ATOM 759 O O . ALA A 1 93 ? -2.140 11.785 -7.909 1.00 79.62 93 ALA A O 1
ATOM 760 N N . VAL A 1 94 ? -0.887 10.114 -7.087 1.00 76.75 94 VAL A N 1
ATOM 761 C CA . VAL A 1 94 ? -0.784 9.381 -8.366 1.00 76.75 94 VAL A CA 1
ATOM 762 C C . VAL A 1 94 ? -2.171 9.008 -8.897 1.00 76.75 94 VAL A C 1
ATOM 764 O O . VAL A 1 94 ? -2.459 9.181 -10.081 1.00 76.75 94 VAL A O 1
ATOM 767 N N . TRP A 1 95 ? -3.058 8.563 -8.010 1.00 71.94 95 TRP A N 1
ATOM 768 C CA . TRP A 1 95 ? -4.428 8.190 -8.355 1.00 71.94 95 TRP A CA 1
ATOM 769 C C . TRP A 1 95 ? -5.326 9.410 -8.564 1.00 71.94 95 TRP A C 1
ATOM 771 O O . TRP A 1 95 ? -6.142 9.411 -9.481 1.00 71.94 95 TRP A O 1
ATOM 781 N N . SER A 1 96 ? -5.136 10.478 -7.783 1.00 69.94 96 SER A N 1
ATOM 782 C CA . SER A 1 96 ? -5.892 11.735 -7.914 1.00 69.94 96 SER A CA 1
ATOM 783 C C . SER A 1 96 ? -5.620 12.486 -9.222 1.00 69.94 96 SER A C 1
ATOM 785 O O . SER A 1 96 ? -6.479 13.218 -9.705 1.00 69.94 96 SER A O 1
ATOM 787 N N . ARG A 1 97 ? -4.423 12.332 -9.801 1.00 65.69 97 ARG A N 1
ATOM 788 C CA . ARG A 1 97 ? -4.012 13.027 -11.036 1.00 65.69 97 ARG A CA 1
ATOM 789 C C . ARG A 1 97 ? -4.648 12.453 -12.303 1.00 65.69 97 ARG A C 1
ATOM 791 O O . ARG A 1 97 ? -4.633 13.118 -13.339 1.00 65.69 97 ARG A O 1
ATOM 798 N N . THR A 1 98 ? -5.228 11.255 -12.236 1.00 57.94 98 THR A N 1
ATOM 799 C CA . THR A 1 98 ? -5.902 10.643 -13.385 1.00 57.94 98 THR A CA 1
ATOM 800 C C . THR A 1 98 ? -7.288 11.270 -13.525 1.00 57.94 98 THR A C 1
ATOM 802 O O . THR A 1 98 ? -8.247 10.852 -12.881 1.00 57.94 98 THR A O 1
ATOM 805 N N . ARG A 1 99 ? -7.387 12.329 -14.337 1.00 53.62 99 ARG A N 1
ATOM 806 C CA . ARG A 1 99 ? -8.657 13.011 -14.612 1.00 53.62 99 ARG A CA 1
ATOM 807 C C . ARG A 1 99 ? -9.644 12.030 -15.257 1.00 53.62 99 ARG A C 1
ATOM 809 O O . ARG A 1 99 ? -9.278 11.374 -16.236 1.00 53.62 99 ARG A O 1
ATOM 816 N N . PRO A 1 100 ? -10.904 11.967 -14.804 1.00 52.53 100 PRO A N 1
ATOM 817 C CA . PRO A 1 100 ? -11.956 11.343 -15.584 1.00 52.53 100 PRO A CA 1
ATOM 818 C C . PRO A 1 100 ? -12.079 12.104 -16.907 1.00 52.53 100 PRO A C 1
ATOM 820 O O . PRO A 1 100 ? -12.383 13.295 -16.923 1.00 52.53 100 PRO A O 1
ATOM 823 N N . CYS A 1 101 ? -11.872 11.430 -18.035 1.00 45.38 101 CYS A N 1
ATOM 824 C CA . CYS A 1 101 ? -12.213 12.008 -19.338 1.00 45.38 101 CYS A CA 1
ATOM 825 C C . CYS A 1 101 ? -13.744 12.202 -19.486 1.00 45.38 101 CYS A C 1
ATOM 827 O O . CYS A 1 101 ? -14.202 12.918 -20.368 1.00 45.38 101 CYS A O 1
ATOM 829 N N . HIS A 1 102 ? -14.555 11.624 -18.589 1.00 50.34 102 HIS A N 1
ATOM 830 C CA . HIS A 1 102 ? -16.004 11.508 -18.753 1.00 50.34 102 HIS A CA 1
ATOM 831 C C . HIS A 1 102 ? -16.800 11.837 -17.470 1.00 50.34 102 HIS A C 1
ATOM 833 O O . HIS A 1 102 ? -17.578 11.025 -16.980 1.00 50.34 102 HIS A O 1
ATOM 839 N N . GLU A 1 103 ? -16.629 13.033 -16.901 1.00 46.66 103 GLU A N 1
ATOM 840 C CA . GLU A 1 103 ? -17.474 13.512 -15.780 1.00 46.66 103 GLU A CA 1
ATOM 841 C C . GLU A 1 103 ? -18.227 14.813 -16.118 1.00 46.66 103 GLU A C 1
ATOM 843 O O . GLU A 1 103 ? -18.573 15.609 -15.254 1.00 46.66 103 GLU A O 1
ATOM 848 N N . LYS A 1 104 ? -18.498 15.062 -17.408 1.00 44.66 104 LYS A N 1
ATOM 849 C CA . LYS A 1 104 ? -19.234 16.264 -17.857 1.00 44.66 104 LYS A CA 1
ATOM 850 C C . LYS A 1 104 ? -20.583 15.986 -18.523 1.00 44.66 104 LYS A C 1
ATOM 852 O O . LYS A 1 104 ? -21.179 16.911 -19.066 1.00 44.66 104 LYS A O 1
ATOM 857 N N . THR A 1 105 ? -21.091 14.756 -18.503 1.00 47.66 105 THR A N 1
ATOM 858 C CA . THR A 1 105 ? -22.300 14.400 -19.271 1.00 47.66 105 THR A CA 1
ATOM 859 C C . THR A 1 105 ? -23.598 14.406 -18.459 1.00 47.66 105 THR A C 1
ATOM 861 O O . THR A 1 105 ? -24.632 14.744 -19.024 1.00 47.66 105 THR A O 1
ATOM 864 N N . HIS A 1 106 ? -23.570 14.166 -17.141 1.00 45.16 106 HIS A N 1
ATOM 865 C CA . HIS A 1 106 ? -24.807 14.090 -16.339 1.00 45.16 106 HIS A CA 1
ATOM 866 C C . HIS A 1 106 ? -25.322 15.434 -15.789 1.00 45.16 106 HIS A C 1
ATOM 868 O O . HIS A 1 106 ? -26.528 15.618 -15.680 1.00 45.16 106 HIS A O 1
ATOM 874 N N . PHE A 1 107 ? -24.457 16.415 -15.504 1.00 42.56 107 PHE A N 1
ATOM 875 C CA . PHE A 1 107 ? -24.912 17.748 -15.061 1.00 42.56 107 PHE A CA 1
ATOM 876 C C . PHE A 1 107 ? -25.430 18.626 -16.213 1.00 42.56 107 PHE A C 1
ATOM 878 O O . PHE A 1 107 ? -26.269 19.502 -16.010 1.00 42.56 107 PHE A O 1
ATOM 885 N N . ARG A 1 108 ? -24.951 18.386 -17.443 1.00 49.16 108 ARG A N 1
ATOM 886 C CA . ARG A 1 108 ? -25.389 19.126 -18.639 1.00 49.16 108 ARG A CA 1
ATOM 887 C C . ARG A 1 108 ? -26.818 18.772 -19.052 1.00 49.16 108 ARG A C 1
ATOM 889 O O . ARG A 1 108 ? -27.532 19.638 -19.545 1.00 49.16 108 ARG A O 1
ATOM 896 N N . THR A 1 109 ? -27.246 17.527 -18.848 1.00 50.16 109 THR A N 1
ATOM 897 C CA . THR A 1 109 ? -28.612 17.086 -19.165 1.00 50.16 109 THR A CA 1
ATOM 898 C C . THR A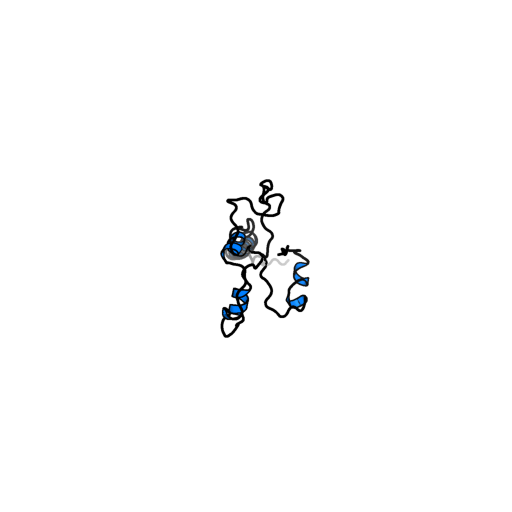 1 109 ? -29.651 17.612 -18.176 1.00 50.16 109 THR A C 1
ATOM 900 O O . THR A 1 109 ? -30.780 17.854 -18.594 1.00 50.16 109 THR A O 1
ATOM 903 N N . ALA A 1 110 ? -29.279 17.854 -16.913 1.00 52.34 110 ALA A N 1
ATOM 904 C CA . ALA A 1 110 ? -30.157 18.467 -15.912 1.00 52.34 110 ALA A CA 1
ATOM 905 C C . ALA A 1 110 ? -30.406 19.961 -16.194 1.00 52.34 110 ALA A C 1
ATOM 907 O O . ALA A 1 110 ? -31.557 20.354 -16.363 1.00 52.34 110 ALA A O 1
ATOM 908 N N . LYS A 1 111 ? -29.345 20.764 -16.398 1.00 51.59 111 LYS A N 1
ATOM 909 C CA . LYS A 1 111 ? -29.488 22.190 -16.764 1.00 51.59 111 LYS A CA 1
ATOM 910 C C . LYS A 1 111 ? -30.272 22.401 -18.061 1.00 51.59 111 LYS A C 1
ATOM 912 O O . LYS A 1 111 ? -31.139 23.260 -18.126 1.00 51.59 111 LYS A O 1
ATOM 917 N N . ARG A 1 112 ? -30.030 21.562 -19.077 1.00 53.84 112 ARG A N 1
ATOM 918 C CA . ARG A 1 112 ? -30.751 21.644 -20.358 1.00 53.84 112 ARG A CA 1
ATOM 919 C C . ARG A 1 112 ? -32.236 21.270 -20.237 1.00 53.84 112 ARG A C 1
ATOM 921 O O . ARG A 1 112 ? -33.018 21.670 -21.092 1.00 53.84 112 ARG A O 1
ATOM 928 N N . LYS A 1 113 ? -32.632 20.477 -19.231 1.00 53.00 113 LYS A N 1
ATOM 929 C CA . LYS A 1 113 ? -34.049 20.184 -18.949 1.00 53.00 113 LYS A CA 1
ATOM 930 C C . LYS A 1 113 ? -34.739 21.370 -18.275 1.00 53.00 113 LYS A C 1
ATOM 932 O O . LYS A 1 113 ? -35.850 21.699 -18.671 1.00 53.00 113 LYS A O 1
ATOM 937 N N . GLU A 1 114 ? -34.073 22.022 -17.326 1.00 56.69 114 GLU A N 1
ATOM 938 C CA . GLU A 1 114 ? -34.597 23.209 -16.633 1.00 56.69 114 GLU A CA 1
ATOM 939 C C . GLU A 1 114 ? -34.715 24.417 -17.577 1.00 56.69 114 GLU A C 1
ATOM 941 O O . GLU A 1 114 ? -35.760 25.055 -17.617 1.00 56.69 114 GLU A O 1
ATOM 946 N N . GLU A 1 115 ? -33.706 24.669 -18.418 1.00 57.69 115 GLU A N 1
ATOM 947 C CA . GLU A 1 115 ? -33.713 25.764 -19.407 1.00 57.69 115 GLU A CA 1
ATOM 948 C C . GLU A 1 115 ? -34.758 25.581 -20.524 1.00 57.69 115 GLU A C 1
ATOM 950 O O . GLU A 1 115 ? -35.244 26.557 -21.088 1.00 57.69 115 GLU A O 1
ATOM 955 N N . LYS A 1 116 ? -35.125 24.336 -20.860 1.00 55.88 116 LYS A N 1
ATOM 956 C CA . LYS A 1 116 ? -36.230 24.069 -21.796 1.00 55.88 116 LYS A CA 1
ATOM 957 C C . LYS A 1 116 ? -37.589 24.351 -21.159 1.00 55.88 116 LYS A C 1
ATOM 959 O O . LYS A 1 116 ? -38.427 24.974 -21.794 1.00 55.88 116 LYS A O 1
ATOM 964 N N . LEU A 1 117 ? -37.773 23.958 -19.897 1.00 55.47 117 LEU A N 1
ATOM 965 C CA . LEU A 1 117 ? -39.015 24.201 -19.160 1.00 55.47 117 LEU A CA 1
ATOM 966 C C . LEU A 1 117 ? -39.285 25.702 -18.962 1.00 55.47 117 LEU A C 1
ATOM 968 O O . LEU A 1 117 ? -40.433 26.131 -19.000 1.00 55.47 117 LEU A O 1
ATOM 972 N N . THR A 1 118 ? -38.235 26.509 -18.775 1.00 56.44 118 THR A N 1
ATOM 973 C CA . THR A 1 118 ? -38.363 27.970 -18.674 1.00 56.44 118 THR A CA 1
ATOM 974 C C . THR A 1 118 ? -38.594 28.635 -20.032 1.00 56.44 118 THR A C 1
ATOM 976 O O . THR A 1 118 ? -39.354 29.595 -20.109 1.00 56.44 118 THR A O 1
ATOM 979 N N . PHE A 1 119 ? -37.997 28.124 -21.113 1.00 51.97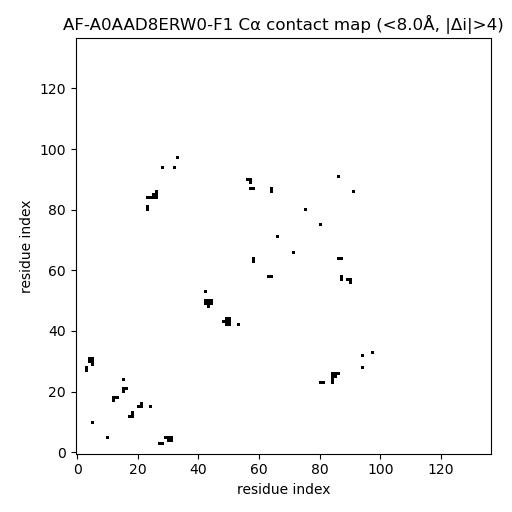 119 PHE A N 1
ATOM 980 C CA . PHE A 1 119 ? -38.232 28.633 -22.469 1.00 51.97 119 PHE A CA 1
ATOM 981 C C . PHE A 1 119 ? -39.671 28.385 -22.948 1.00 51.97 119 PHE A C 1
ATOM 983 O O . PHE A 1 119 ? -40.286 29.284 -23.523 1.00 51.97 119 PHE A O 1
ATOM 990 N N . ASP A 1 120 ? -40.226 27.210 -22.646 1.00 55.62 120 ASP A N 1
ATOM 991 C CA . ASP A 1 120 ? -41.614 26.860 -22.970 1.00 55.62 120 ASP A CA 1
ATOM 992 C C . ASP A 1 120 ? -42.629 27.634 -22.098 1.00 55.62 120 ASP A C 1
ATOM 994 O O . ASP A 1 120 ? -43.762 27.841 -22.514 1.00 55.62 120 ASP A O 1
ATOM 998 N N . HIS A 1 121 ? -42.223 28.130 -20.919 1.00 54.94 121 HIS A N 1
ATOM 999 C CA . HIS A 1 121 ? -43.040 29.009 -20.067 1.00 54.94 121 HIS A CA 1
ATOM 1000 C C . HIS A 1 121 ? -43.054 30.478 -20.538 1.00 54.94 121 HIS A C 1
ATOM 1002 O O . HIS A 1 121 ? -44.047 31.174 -20.350 1.00 54.94 121 HIS A O 1
ATOM 1008 N N . VAL A 1 122 ? -41.966 30.963 -21.153 1.00 57.88 122 VAL A N 1
ATOM 1009 C CA . VAL A 1 122 ? -41.848 32.351 -21.656 1.00 57.88 122 VAL A CA 1
ATOM 1010 C C . VAL A 1 122 ? -42.538 32.532 -23.009 1.00 57.88 122 VAL A C 1
ATOM 1012 O O . VAL A 1 122 ? -43.047 33.613 -23.304 1.00 57.88 122 VAL A O 1
ATOM 1015 N N . LYS A 1 123 ? -42.605 31.483 -23.833 1.00 49.50 123 LYS A N 1
ATOM 1016 C CA . LYS A 1 123 ? -43.505 31.461 -24.984 1.00 49.50 123 LYS A CA 1
ATOM 1017 C C . LYS A 1 123 ? -44.862 30.952 -24.532 1.00 49.50 123 LYS A C 1
ATOM 1019 O O . LYS A 1 123 ? -45.182 29.791 -24.760 1.00 49.50 123 LYS A O 1
ATOM 1024 N N . GLY A 1 124 ? -45.648 31.832 -23.914 1.00 46.56 124 GLY A N 1
ATOM 1025 C CA . GLY A 1 124 ? -47.094 31.662 -23.869 1.00 46.56 124 GLY A CA 1
ATOM 1026 C C . GLY A 1 124 ? -47.572 31.326 -25.279 1.00 46.56 124 GLY A C 1
ATOM 1027 O O . GLY A 1 124 ? -47.606 32.178 -26.164 1.00 46.56 124 GLY A O 1
ATOM 1028 N N . VAL A 1 125 ? -47.838 30.045 -25.523 1.00 49.84 125 VAL A N 1
ATOM 1029 C CA . VAL A 1 125 ? -48.704 29.636 -26.614 1.00 49.84 125 VAL A CA 1
ATOM 1030 C C . VAL A 1 125 ? -50.080 30.026 -26.112 1.00 49.84 125 VAL A C 1
ATOM 1032 O O . VAL A 1 125 ? -50.756 29.240 -25.453 1.00 49.84 125 VAL A O 1
ATOM 1035 N N . ASP A 1 126 ? -50.438 31.283 -26.353 1.00 44.00 126 ASP A N 1
ATOM 1036 C CA . ASP A 1 126 ? -51.814 31.734 -26.275 1.00 44.00 126 ASP A CA 1
ATOM 1037 C C . ASP A 1 126 ? -52.571 30.909 -27.318 1.00 44.00 126 ASP A C 1
ATOM 1039 O O . ASP A 1 126 ? -52.548 31.182 -28.520 1.00 44.00 126 ASP A O 1
ATOM 1043 N N . HIS A 1 127 ? -53.161 29.802 -26.874 1.00 50.19 127 HIS A N 1
ATOM 1044 C CA . HIS A 1 127 ? -54.222 29.159 -27.623 1.00 50.19 127 HIS A CA 1
ATOM 1045 C C . HIS A 1 127 ? -55.356 30.186 -27.708 1.00 50.19 127 HIS A C 1
ATOM 1047 O O . HIS A 1 127 ? -55.812 30.634 -26.656 1.00 50.19 127 HIS A O 1
ATOM 1053 N N . PRO A 1 128 ? -55.808 30.598 -28.906 1.00 44.09 128 PRO A N 1
ATOM 1054 C CA . PRO A 1 128 ? -56.976 31.454 -29.000 1.00 44.09 128 PRO A CA 1
ATOM 1055 C C . PRO A 1 128 ? -58.192 30.645 -28.539 1.00 44.09 128 PRO A C 1
ATOM 1057 O O . PRO A 1 128 ? -58.721 29.807 -29.268 1.00 44.09 128 PRO A O 1
ATOM 1060 N N . THR A 1 129 ? -58.594 30.864 -27.292 1.00 51.38 129 THR A N 1
ATOM 1061 C CA . THR A 1 129 ? -59.972 30.673 -26.853 1.00 51.38 129 THR A CA 1
ATOM 1062 C C . THR A 1 129 ? -60.845 31.723 -27.533 1.00 51.38 129 THR A C 1
ATOM 1064 O O . THR A 1 129 ? -60.430 32.866 -27.702 1.00 51.38 129 THR A O 1
ATOM 1067 N N . ASP A 1 130 ? -62.056 31.287 -27.868 1.00 39.50 130 ASP A N 1
ATOM 1068 C CA . ASP A 1 130 ? -63.220 32.066 -28.293 1.00 39.50 130 ASP A CA 1
ATOM 1069 C C . ASP A 1 130 ? -63.358 32.313 -29.799 1.00 39.50 130 ASP A C 1
ATOM 1071 O O . ASP A 1 130 ? -62.700 33.167 -30.380 1.00 39.50 130 ASP A O 1
ATOM 1075 N N . MET A 1 131 ? -64.270 31.547 -30.415 1.00 40.34 131 MET A N 1
ATOM 1076 C CA . MET A 1 131 ? -65.377 32.041 -31.254 1.00 40.34 131 MET A CA 1
ATOM 1077 C C . MET A 1 131 ? -66.284 30.856 -31.642 1.00 40.34 131 MET A C 1
ATOM 1079 O O . MET A 1 131 ? -66.265 30.373 -32.770 1.00 40.34 131 MET A O 1
ATOM 1083 N N . TRP A 1 132 ? -67.091 30.381 -30.691 1.00 47.72 132 TRP A N 1
ATOM 1084 C CA . TRP A 1 132 ? -68.352 29.695 -30.996 1.00 47.72 132 TRP A CA 1
ATOM 1085 C C . TRP A 1 132 ? -69.471 30.477 -30.314 1.00 47.72 132 TRP A C 1
ATOM 1087 O O . TRP A 1 132 ? -69.879 30.159 -29.202 1.00 47.72 132 TRP A O 1
ATOM 1097 N N . HIS A 1 133 ? -69.924 31.531 -30.990 1.00 47.94 133 HIS A N 1
ATOM 1098 C CA . HIS A 1 133 ? -71.220 32.141 -30.736 1.00 47.94 133 HIS A CA 1
ATOM 1099 C C . HIS A 1 133 ? -72.121 31.871 -31.943 1.00 47.94 133 HIS A C 1
ATOM 1101 O O . HIS A 1 133 ? -71.842 32.317 -33.051 1.00 47.94 133 HIS A O 1
ATOM 1107 N N . ASP A 1 134 ? -73.159 31.084 -31.667 1.00 40.72 134 ASP A N 1
ATOM 1108 C CA . ASP A 1 134 ? -74.506 31.105 -32.232 1.00 40.72 134 ASP A CA 1
ATOM 1109 C C . ASP A 1 134 ? -74.708 31.069 -33.758 1.00 40.72 134 ASP A C 1
ATOM 1111 O O . ASP A 1 134 ? -74.604 32.070 -34.462 1.00 40.72 134 ASP A O 1
ATOM 1115 N N . CYS A 1 135 ? -75.230 29.932 -34.232 1.00 35.41 135 CYS A N 1
ATOM 1116 C CA . CYS A 1 135 ? -76.401 29.946 -35.111 1.00 35.41 135 CYS A CA 1
ATOM 1117 C C . CYS A 1 135 ? -77.227 28.665 -34.939 1.00 35.41 135 CYS A C 1
ATOM 1119 O O . CYS A 1 135 ? -76.882 27.598 -35.444 1.00 35.41 135 CYS A O 1
ATOM 1121 N N . SER A 1 136 ? -78.340 28.812 -34.221 1.00 45.22 136 SER A N 1
ATOM 1122 C CA . SER A 1 136 ? -79.541 27.998 -34.382 1.00 45.22 136 SER A CA 1
ATOM 1123 C C . SER A 1 136 ? -80.212 28.327 -35.720 1.00 45.22 136 SER A C 1
ATOM 1125 O O . SER A 1 136 ? -80.465 29.504 -35.981 1.00 45.22 136 SER A O 1
ATOM 1127 N N . ILE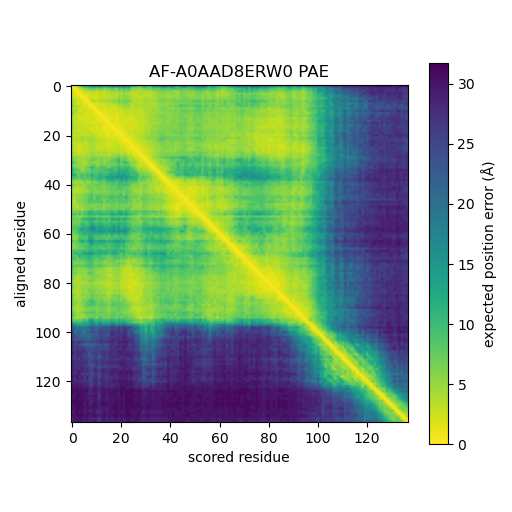 A 1 137 ? -80.507 27.298 -36.520 1.00 46.47 137 ILE A N 1
ATOM 1128 C CA . ILE A 1 137 ? -81.782 26.937 -37.194 1.00 46.47 137 ILE A CA 1
ATOM 1129 C C . ILE A 1 137 ? -81.487 25.774 -38.145 1.00 46.47 137 ILE A C 1
ATOM 1131 O O . ILE A 1 137 ? -80.569 25.909 -38.983 1.00 46.47 137 ILE A O 1
#

Nearest PDB structures (foldseek):
  8iyj-assembly1_n  TM=6.906E-01  e=1.889E-05  Mus musculus
  8otz-assembly1_AS  TM=6.883E-01  e=2.845E-05  Bos taurus
  8snb-assembly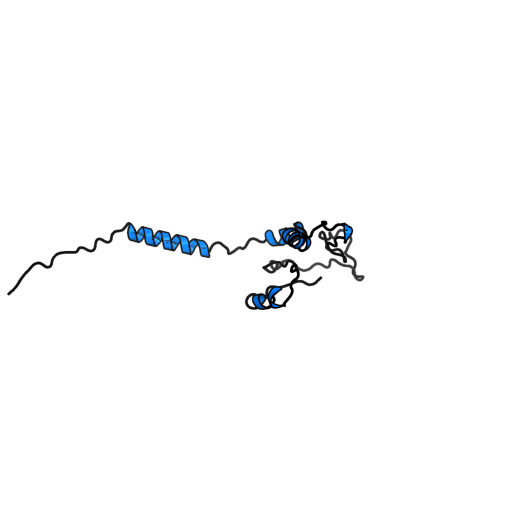1_2L  TM=6.178E-01  e=2.657E-05  Strongylocentrotus purpuratus